Protein AF-A0A650CM50-F1 (afdb_monomer_lite)

Organism: NCBI:txid41675

Foldseek 3Di:
DQQFDQFPPPRDGGRWFADPVVRTTHDPVCLVPDPCVVVPPDRRDDDPPPVPPPPPPDD

Sequence (59 aa):
MVFEEKCDSCGRFLQVRYCSIRKINVCVDCCLLCKQRTTCKIRVWSFNLLPKKQTVKLA

Radius of gyration: 15.31 Å; chains: 1; bounding box: 39×32×35 Å

pLDDT: mean 76.99, std 15.25, range [47.09, 92.62]

Secondary structure (DSSP, 8-state):
----EE-TTT--EE-EEEETTTTEEEEHHHHHS-TTGGG-SS-SS--------------

Structure (mmCIF, N/CA/C/O backbone):
data_AF-A0A650CM50-F1
#
_entry.id   AF-A0A650CM50-F1
#
loop_
_atom_site.group_PDB
_atom_site.id
_atom_site.type_symbol
_atom_site.label_atom_id
_atom_site.label_alt_id
_atom_site.label_comp_id
_atom_site.label_asym_id
_atom_site.label_entity_id
_atom_site.label_seq_id
_atom_site.pdbx_PDB_ins_code
_atom_site.Cartn_x
_atom_site.Cartn_y
_atom_site.Cartn_z
_atom_site.occupancy
_atom_site.B_iso_or_equiv
_atom_site.auth_seq_id
_atom_site.auth_comp_id
_atom_site.auth_a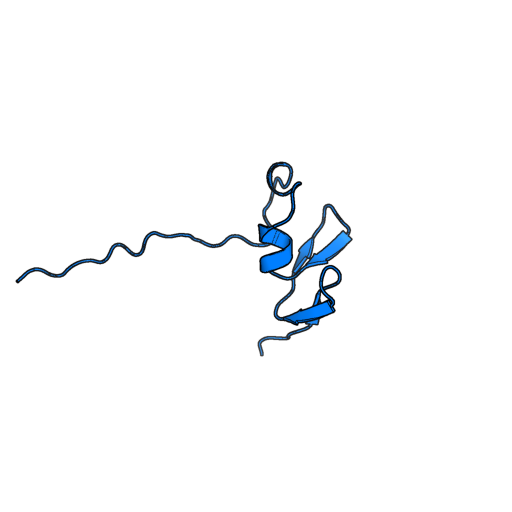sym_id
_atom_site.auth_atom_id
_atom_site.pdbx_PDB_model_num
ATOM 1 N N . MET A 1 1 ? 18.896 -7.722 -0.134 1.00 48.12 1 MET A N 1
ATOM 2 C CA . MET A 1 1 ? 18.215 -7.448 -1.417 1.00 48.12 1 MET A CA 1
ATOM 3 C C . MET A 1 1 ? 16.972 -6.631 -1.115 1.00 48.12 1 MET A C 1
ATOM 5 O O . MET A 1 1 ? 16.141 -7.101 -0.349 1.00 48.12 1 MET A O 1
ATOM 9 N N . VAL A 1 2 ? 16.876 -5.403 -1.623 1.00 58.56 2 VAL A N 1
ATOM 10 C CA . VAL A 1 2 ? 15.627 -4.628 -1.581 1.00 58.56 2 VAL A CA 1
ATOM 11 C C . VAL A 1 2 ? 14.937 -4.921 -2.905 1.00 58.56 2 VAL A C 1
ATOM 13 O O . VAL A 1 2 ? 15.412 -4.476 -3.942 1.00 58.56 2 VAL A O 1
ATOM 16 N N . PHE A 1 3 ? 13.913 -5.773 -2.884 1.00 71.69 3 PHE A N 1
ATOM 17 C CA . PHE A 1 3 ? 13.147 -6.089 -4.086 1.00 71.69 3 PHE A CA 1
ATOM 18 C C . PHE A 1 3 ? 12.190 -4.930 -4.364 1.00 71.69 3 PHE A C 1
ATOM 20 O O . PHE A 1 3 ? 11.311 -4.632 -3.554 1.00 71.69 3 PHE A O 1
ATOM 27 N N . GLU A 1 4 ? 12.423 -4.237 -5.474 1.00 84.88 4 GLU A N 1
ATOM 28 C CA . GLU A 1 4 ? 11.495 -3.247 -6.007 1.00 84.88 4 GLU A CA 1
ATOM 29 C C . GLU A 1 4 ? 10.464 -3.964 -6.877 1.00 84.88 4 GLU A C 1
ATOM 31 O O . GLU A 1 4 ? 10.805 -4.777 -7.735 1.00 84.88 4 GLU A O 1
ATOM 36 N N . GLU A 1 5 ? 9.193 -3.659 -6.653 1.00 89.12 5 GLU A N 1
ATOM 37 C CA . GLU A 1 5 ? 8.068 -4.219 -7.391 1.00 89.12 5 GLU A CA 1
ATOM 38 C C . GLU A 1 5 ? 7.228 -3.083 -7.978 1.00 89.12 5 GLU A C 1
ATOM 40 O O . GLU A 1 5 ? 7.314 -1.917 -7.577 1.00 89.12 5 GLU A O 1
ATOM 45 N N . LYS A 1 6 ? 6.392 -3.411 -8.959 1.00 92.62 6 LYS A N 1
ATOM 46 C CA . LYS A 1 6 ? 5.510 -2.428 -9.580 1.00 92.62 6 LYS A CA 1
ATOM 47 C C . LYS A 1 6 ? 4.361 -2.079 -8.632 1.00 92.62 6 LYS A C 1
ATOM 49 O O . LYS A 1 6 ? 3.617 -2.951 -8.200 1.00 92.62 6 LYS A O 1
ATOM 54 N N . CYS A 1 7 ? 4.185 -0.795 -8.335 1.00 92.19 7 CYS A N 1
ATOM 55 C CA . CYS A 1 7 ? 3.023 -0.302 -7.600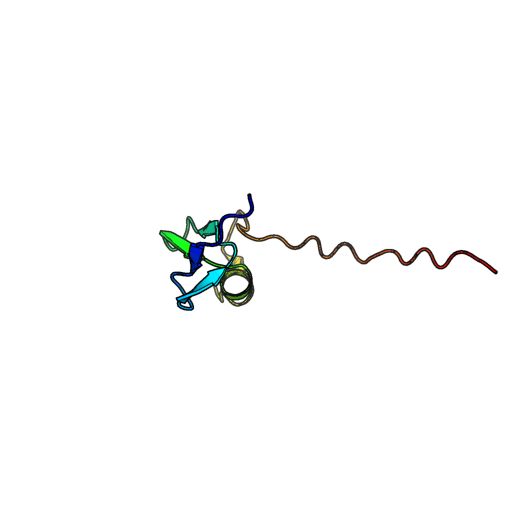 1.00 92.19 7 CYS A C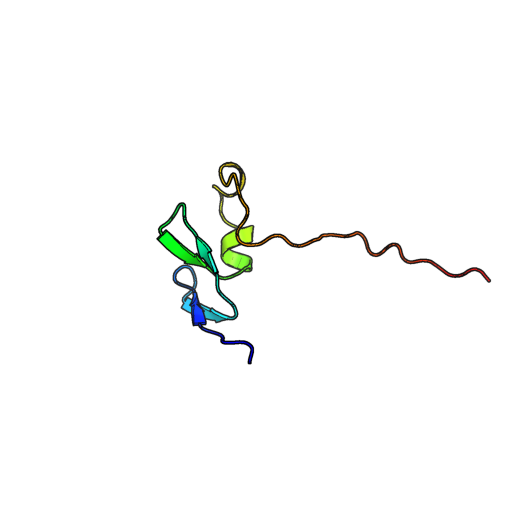A 1
ATOM 56 C C . CYS A 1 7 ? 1.764 -0.380 -8.471 1.00 92.19 7 CYS A C 1
ATOM 58 O O . CYS A 1 7 ? 1.718 0.235 -9.538 1.00 92.19 7 CYS A O 1
ATOM 60 N N . ASP A 1 8 ? 0.707 -1.025 -7.982 1.00 92.44 8 ASP A N 1
ATOM 61 C CA . ASP A 1 8 ? -0.566 -1.152 -8.705 1.00 92.44 8 ASP A CA 1
ATOM 62 C C . ASP A 1 8 ? -1.288 0.193 -8.875 1.00 92.44 8 ASP A C 1
ATOM 64 O O . ASP A 1 8 ? -2.097 0.366 -9.781 1.00 92.44 8 ASP A O 1
ATOM 68 N N . SER A 1 9 ? -0.999 1.174 -8.010 1.00 89.75 9 SER A N 1
ATOM 69 C CA . SER A 1 9 ? -1.683 2.472 -8.030 1.00 89.75 9 SER A CA 1
ATOM 70 C C . SER A 1 9 ? -1.034 3.512 -8.946 1.00 89.75 9 SER A C 1
ATOM 72 O O . SER A 1 9 ? -1.746 4.383 -9.436 1.00 89.75 9 SER A O 1
ATOM 74 N N . CYS A 1 10 ? 0.290 3.493 -9.129 1.00 91.38 10 CYS A N 1
ATOM 75 C CA . CYS A 1 10 ? 1.004 4.498 -9.935 1.00 91.38 10 CYS A CA 1
ATOM 76 C C . CYS A 1 10 ? 1.922 3.905 -11.010 1.00 91.38 10 CYS A C 1
ATOM 78 O O . CYS A 1 10 ? 2.521 4.656 -11.774 1.00 91.38 10 CYS A O 1
ATOM 80 N N . GLY A 1 11 ? 2.066 2.579 -11.066 1.00 92.19 11 GLY A N 1
ATOM 81 C CA . GLY A 1 11 ? 2.859 1.873 -12.071 1.00 92.19 11 GLY A CA 1
ATOM 82 C C . GLY A 1 11 ? 4.376 2.006 -11.931 1.00 92.19 11 GLY A C 1
ATOM 83 O O . GLY A 1 11 ? 5.094 1.428 -12.743 1.00 92.19 11 GLY A O 1
ATOM 84 N N . ARG A 1 12 ? 4.875 2.741 -10.930 1.00 91.12 12 ARG A N 1
ATOM 85 C CA . ARG A 1 12 ? 6.314 2.903 -10.670 1.00 91.12 12 ARG A CA 1
ATOM 86 C C . ARG A 1 12 ? 6.889 1.656 -9.997 1.00 91.12 12 ARG A C 1
ATOM 88 O O . ARG A 1 12 ? 6.218 1.065 -9.151 1.00 91.12 12 ARG A O 1
ATOM 95 N N . PHE A 1 13 ? 8.122 1.297 -10.350 1.00 91.31 13 PHE A N 1
ATOM 96 C CA . PHE A 1 13 ? 8.891 0.244 -9.684 1.00 91.31 13 PHE A CA 1
ATOM 97 C C . PHE A 1 13 ? 9.573 0.831 -8.458 1.00 91.31 13 PHE A C 1
ATOM 99 O O . PHE A 1 13 ? 10.409 1.717 -8.589 1.00 91.31 13 PHE A O 1
ATOM 106 N N . LEU A 1 14 ? 9.121 0.418 -7.280 1.00 91.38 14 LEU A N 1
ATOM 107 C CA . LEU A 1 14 ? 9.543 0.947 -5.987 1.00 91.38 14 LEU A CA 1
ATOM 108 C C . LEU A 1 14 ? 9.385 -0.156 -4.940 1.00 91.38 14 LEU A C 1
ATOM 110 O O . LEU A 1 14 ? 8.810 -1.212 -5.202 1.00 91.38 14 LEU A O 1
ATOM 114 N N . GLN A 1 15 ? 9.787 0.107 -3.702 1.00 89.56 15 GLN A N 1
ATOM 115 C CA . GLN A 1 15 ? 9.346 -0.743 -2.605 1.00 89.56 15 GLN A CA 1
ATOM 116 C C . GLN A 1 15 ? 7.822 -0.622 -2.435 1.00 89.56 15 GLN A C 1
ATOM 118 O O . GLN A 1 15 ? 7.285 0.460 -2.166 1.00 89.56 15 GLN A O 1
ATOM 123 N N . VAL A 1 16 ? 7.119 -1.741 -2.587 1.00 90.94 16 VAL A N 1
ATOM 124 C CA . VAL A 1 16 ? 5.671 -1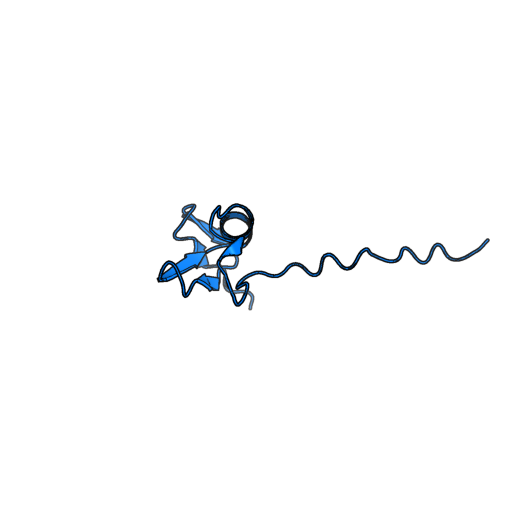.835 -2.379 1.00 90.94 16 VAL A CA 1
ATOM 125 C C . VAL A 1 16 ? 5.371 -2.681 -1.151 1.00 90.94 16 VAL A C 1
ATOM 127 O O . VAL A 1 16 ? 6.210 -3.432 -0.655 1.00 90.94 16 VAL A O 1
ATOM 130 N N . ARG A 1 17 ? 4.160 -2.533 -0.624 1.00 88.62 17 ARG A N 1
ATOM 131 C CA . ARG A 1 17 ? 3.611 -3.415 0.403 1.00 88.62 17 ARG A CA 1
ATOM 132 C C . ARG A 1 17 ? 2.137 -3.662 0.128 1.00 88.62 17 ARG A C 1
ATOM 134 O O . ARG A 1 17 ? 1.439 -2.787 -0.392 1.00 88.62 17 ARG A O 1
ATOM 141 N N . TYR A 1 18 ? 1.661 -4.831 0.534 1.00 88.81 18 TYR A N 1
ATOM 142 C CA . TYR A 1 18 ? 0.277 -5.230 0.332 1.00 88.81 18 TYR A CA 1
ATOM 143 C C . TYR A 1 18 ? -0.695 -4.426 1.209 1.00 88.81 18 TYR A C 1
ATOM 145 O O . TYR A 1 18 ? -0.563 -4.361 2.434 1.00 88.81 18 TYR A O 1
ATOM 153 N N . CYS A 1 19 ? -1.704 -3.826 0.580 1.00 85.88 19 CYS A N 1
ATOM 154 C CA . CYS A 1 19 ? -2.814 -3.143 1.229 1.00 85.88 19 CYS A CA 1
ATOM 155 C C . CYS A 1 19 ? -4.016 -4.078 1.357 1.00 85.88 19 CYS A C 1
ATOM 157 O O . CYS A 1 19 ? -4.703 -4.346 0.375 1.00 85.88 19 CYS A O 1
ATOM 159 N N . SER A 1 20 ? -4.330 -4.508 2.581 1.00 83.88 20 SER A N 1
ATOM 160 C CA . SER A 1 20 ? -5.446 -5.426 2.855 1.00 83.88 20 SER A CA 1
ATOM 161 C C . SER A 1 20 ? -6.833 -4.846 2.554 1.00 83.88 20 SER A C 1
ATOM 163 O O . SER A 1 20 ? -7.758 -5.600 2.274 1.00 83.88 20 SER A O 1
ATOM 165 N N . ILE A 1 21 ? -6.981 -3.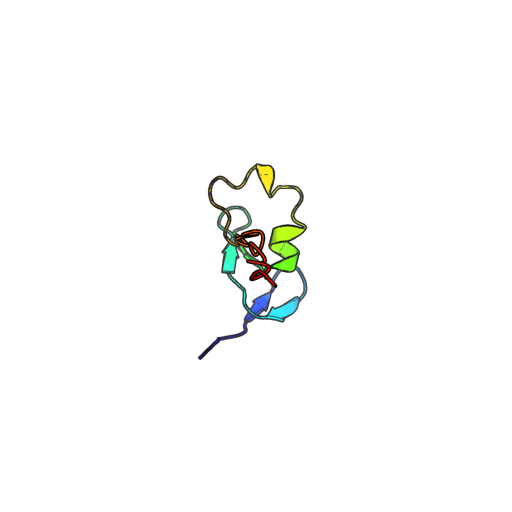518 2.571 1.00 84.31 21 ILE A N 1
ATOM 166 C CA . ILE A 1 21 ? -8.265 -2.839 2.327 1.00 84.31 21 ILE A CA 1
ATOM 167 C C . ILE A 1 21 ? -8.619 -2.848 0.843 1.00 84.31 21 ILE A C 1
ATOM 169 O O . ILE A 1 21 ? -9.744 -3.166 0.475 1.00 84.31 21 ILE A O 1
ATOM 173 N N . ARG A 1 22 ? -7.654 -2.491 -0.012 1.00 84.44 22 ARG A N 1
ATOM 174 C CA . ARG A 1 22 ? -7.851 -2.430 -1.468 1.00 84.44 22 ARG A CA 1
ATOM 175 C C . ARG A 1 22 ? -7.388 -3.689 -2.202 1.00 84.44 22 ARG A C 1
ATOM 177 O O . ARG A 1 22 ? -7.630 -3.786 -3.395 1.00 84.44 22 ARG A O 1
ATOM 184 N N . LYS A 1 23 ? -6.756 -4.632 -1.495 1.00 89.19 23 LYS A N 1
ATOM 185 C CA . LYS A 1 23 ? -6.178 -5.877 -2.025 1.00 89.19 23 LYS A CA 1
ATOM 186 C C . LYS A 1 23 ? -5.193 -5.642 -3.180 1.00 89.19 23 LYS A C 1
ATOM 188 O O . LYS A 1 23 ? -5.236 -6.339 -4.184 1.00 89.19 23 LYS A O 1
ATOM 193 N N . ILE A 1 24 ? -4.326 -4.642 -3.024 1.00 89.62 24 ILE A N 1
ATOM 194 C CA . ILE A 1 24 ? -3.328 -4.229 -4.027 1.00 89.62 24 ILE A CA 1
ATOM 195 C C . ILE A 1 24 ? -1.975 -3.945 -3.374 1.00 89.62 24 ILE A C 1
ATOM 197 O O . ILE A 1 24 ? -1.914 -3.576 -2.197 1.00 89.62 24 ILE A O 1
ATOM 201 N N . ASN A 1 25 ? -0.900 -4.047 -4.146 1.00 90.38 25 ASN A N 1
ATOM 202 C CA . ASN A 1 25 ? 0.443 -3.647 -3.759 1.00 90.38 25 ASN A CA 1
ATOM 203 C C . ASN A 1 25 ? 0.640 -2.151 -4.006 1.00 90.38 25 ASN A C 1
ATOM 205 O O . ASN A 1 25 ? 0.576 -1.657 -5.132 1.00 90.38 25 ASN A O 1
ATOM 209 N N . VAL A 1 26 ? 0.887 -1.406 -2.929 1.00 90.62 26 VAL A N 1
ATOM 210 C CA . VAL A 1 26 ? 1.027 0.051 -2.988 1.00 90.62 26 VAL A CA 1
ATOM 211 C C . VAL A 1 26 ? 2.398 0.490 -2.513 1.00 90.62 26 VAL A C 1
ATOM 213 O O . VAL A 1 26 ? 2.898 0.042 -1.475 1.00 90.62 26 VAL A O 1
ATOM 216 N N . CYS A 1 27 ? 2.991 1.414 -3.264 1.00 91.50 27 CYS A N 1
ATOM 217 C CA . CYS A 1 27 ? 4.158 2.143 -2.807 1.00 91.50 27 CYS A CA 1
ATOM 218 C C . CYS A 1 27 ? 3.781 3.101 -1.677 1.00 91.50 27 CYS A C 1
ATOM 220 O O . CYS A 1 27 ? 2.609 3.380 -1.385 1.00 91.50 27 CYS A O 1
ATOM 222 N N . VAL A 1 28 ? 4.823 3.625 -1.054 1.00 88.50 28 VAL A N 1
ATOM 223 C CA . VAL A 1 28 ? 4.693 4.493 0.096 1.00 88.50 28 VAL A CA 1
ATOM 224 C C . VAL A 1 28 ? 3.938 5.792 -0.211 1.00 88.50 28 VAL A C 1
ATOM 226 O O . VAL A 1 28 ? 3.017 6.137 0.528 1.00 88.50 28 VAL A O 1
ATOM 229 N N . ASP A 1 29 ? 4.221 6.445 -1.340 1.00 88.69 29 ASP A N 1
ATOM 230 C CA . ASP A 1 29 ? 3.572 7.702 -1.739 1.00 88.69 29 ASP A CA 1
ATOM 231 C C . ASP A 1 29 ? 2.068 7.520 -1.957 1.00 88.69 29 ASP A C 1
ATOM 233 O O . ASP A 1 29 ? 1.247 8.264 -1.417 1.00 88.69 29 ASP A O 1
ATOM 237 N N . CYS A 1 30 ? 1.682 6.469 -2.687 1.00 88.06 30 CYS A N 1
ATOM 238 C CA . CYS A 1 30 ? 0.277 6.141 -2.918 1.00 88.06 30 CYS A CA 1
ATOM 239 C C . CYS A 1 30 ? -0.446 5.799 -1.612 1.00 88.06 30 CYS A C 1
ATOM 241 O O . CYS A 1 30 ? -1.607 6.167 -1.428 1.00 88.06 30 CYS A O 1
ATOM 243 N N . CYS A 1 31 ? 0.235 5.133 -0.675 1.00 87.38 31 CYS A N 1
ATOM 244 C CA . CYS A 1 31 ? -0.325 4.868 0.642 1.00 87.38 31 CYS A CA 1
ATOM 245 C C . CYS A 1 31 ? -0.497 6.153 1.468 1.00 87.38 31 CYS A C 1
ATOM 247 O O . CYS A 1 31 ? -1.492 6.275 2.184 1.00 87.38 31 CYS A O 1
ATOM 249 N N . LEU A 1 32 ? 0.442 7.103 1.386 1.00 85.62 32 LEU A N 1
ATOM 250 C CA . LEU A 1 32 ? 0.376 8.386 2.090 1.00 85.62 32 LEU A CA 1
ATOM 251 C C . LEU A 1 32 ? -0.762 9.276 1.585 1.00 85.62 32 LEU A C 1
ATOM 253 O O . LEU A 1 32 ? -1.450 9.883 2.406 1.00 85.62 32 LEU A O 1
ATOM 257 N N . LEU A 1 33 ? -0.951 9.326 0.263 1.00 86.62 33 LEU A N 1
ATOM 258 C CA . LEU A 1 33 ? -1.948 10.151 -0.430 1.00 86.62 33 LEU A CA 1
ATOM 259 C C . LEU A 1 33 ? -3.351 9.521 -0.464 1.00 86.62 33 LEU A C 1
ATOM 261 O O . LEU A 1 33 ? -4.305 10.133 -0.947 1.00 86.62 33 LEU A O 1
ATOM 265 N N . CYS A 1 34 ? -3.508 8.294 0.034 1.00 85.31 34 CYS A N 1
ATOM 266 C CA . CYS A 1 34 ? -4.792 7.608 0.044 1.00 85.31 34 CYS A CA 1
ATOM 267 C C . CYS A 1 34 ? -5.816 8.347 0.929 1.00 85.31 34 CYS A C 1
ATOM 269 O O . CYS A 1 34 ? -5.641 8.462 2.139 1.00 85.31 34 CYS A O 1
ATOM 271 N N . LYS A 1 35 ? -6.946 8.783 0.353 1.00 83.12 35 LYS A N 1
ATOM 272 C CA . LYS A 1 35 ? -8.030 9.465 1.096 1.00 83.12 35 LYS A CA 1
ATOM 273 C C . LYS A 1 35 ? -8.672 8.599 2.187 1.00 83.12 35 LYS A C 1
ATOM 275 O O . LYS A 1 35 ? -9.184 9.119 3.167 1.00 83.12 35 LYS A O 1
ATOM 280 N N . GLN A 1 36 ? -8.627 7.276 2.030 1.00 80.75 36 GLN A N 1
ATOM 281 C CA . GLN A 1 36 ? -9.138 6.311 3.011 1.00 80.75 36 GLN A CA 1
ATOM 282 C C . GLN A 1 36 ? -8.080 5.928 4.057 1.00 80.75 36 GLN A C 1
ATOM 284 O O . GLN A 1 36 ? -8.284 5.022 4.851 1.00 80.75 36 GLN A O 1
ATOM 289 N N . ARG A 1 37 ? -6.926 6.601 4.098 1.00 75.94 37 ARG A N 1
ATOM 290 C CA . ARG A 1 37 ? -5.849 6.269 5.040 1.00 75.94 37 ARG A CA 1
ATOM 291 C C . ARG A 1 37 ? -6.272 6.371 6.509 1.00 75.94 37 ARG A C 1
ATOM 293 O O . ARG A 1 37 ? -5.690 5.695 7.353 1.00 75.94 37 ARG A O 1
ATOM 300 N N . THR A 1 38 ? -7.278 7.187 6.816 1.00 76.69 38 THR A N 1
ATOM 301 C CA . THR A 1 38 ? -7.868 7.318 8.157 1.00 76.69 38 THR A CA 1
ATOM 302 C C . THR A 1 38 ? -8.676 6.091 8.580 1.00 76.69 38 THR A C 1
ATOM 304 O O . THR A 1 38 ? -8.784 5.838 9.775 1.00 76.69 38 THR A O 1
ATOM 307 N N . THR A 1 39 ? -9.192 5.296 7.637 1.00 79.38 39 THR A N 1
ATOM 308 C CA . THR A 1 39 ? -9.925 4.053 7.934 1.00 79.38 39 THR A CA 1
ATOM 309 C C . THR A 1 39 ? -8.996 2.844 8.088 1.00 79.38 39 THR A C 1
ATOM 311 O O . THR A 1 39 ? -9.422 1.784 8.552 1.00 79.38 39 THR A O 1
ATOM 314 N N . CYS A 1 40 ? -7.708 2.991 7.757 1.00 78.00 40 CYS A N 1
ATOM 315 C CA 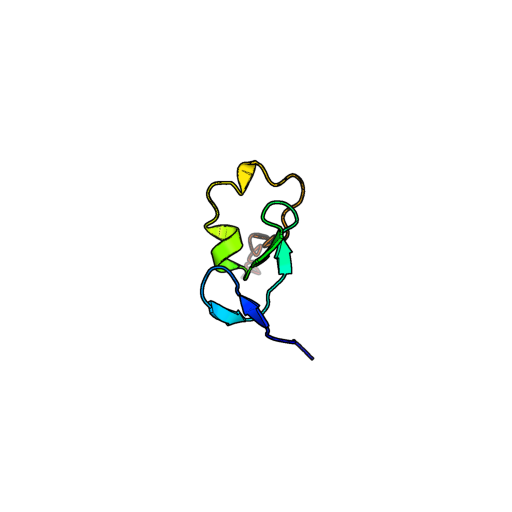. CYS A 1 40 ? -6.703 1.951 7.951 1.00 78.00 40 CYS A CA 1
ATOM 316 C C . CYS A 1 40 ? -6.400 1.740 9.442 1.00 78.00 40 CYS A C 1
ATOM 318 O O . CYS A 1 40 ? -5.594 2.473 10.015 1.00 78.00 40 CYS A O 1
ATOM 320 N N . LYS A 1 41 ? -6.981 0.692 10.052 1.00 70.88 41 LYS A N 1
ATOM 321 C CA . LYS A 1 41 ? -6.665 0.271 11.436 1.00 70.88 41 LYS A CA 1
ATOM 322 C C . LYS A 1 41 ? -5.171 -0.007 11.634 1.00 70.88 41 LYS A C 1
ATOM 324 O O . LYS A 1 41 ? -4.606 0.357 12.657 1.00 70.88 41 LYS A O 1
ATOM 329 N N . ILE A 1 42 ? -4.535 -0.628 10.638 1.00 71.69 42 ILE A N 1
ATOM 330 C CA . ILE A 1 42 ? -3.092 -0.882 10.600 1.00 71.69 42 ILE A CA 1
ATOM 331 C C . ILE A 1 42 ? -2.542 -0.229 9.336 1.00 71.69 42 ILE A C 1
ATOM 333 O O . ILE A 1 42 ? -2.977 -0.527 8.222 1.00 71.69 42 ILE A O 1
ATOM 337 N N . ARG A 1 43 ? -1.599 0.699 9.505 1.00 73.31 43 ARG A N 1
ATOM 338 C CA . ARG A 1 43 ? -0.970 1.398 8.383 1.00 73.31 43 ARG A CA 1
ATOM 339 C C . ARG A 1 43 ? 0.131 0.520 7.807 1.00 73.31 43 ARG A C 1
ATOM 341 O O . ARG A 1 43 ? 1.119 0.247 8.474 1.00 73.31 43 ARG A O 1
ATOM 348 N N . VAL A 1 44 ? -0.035 0.136 6.546 1.00 77.50 44 VAL A N 1
ATOM 349 C CA . VAL A 1 44 ? 0.952 -0.643 5.783 1.00 77.50 44 VAL A CA 1
ATOM 350 C C . VAL A 1 44 ? 2.293 0.091 5.700 1.00 77.50 44 VAL A C 1
ATOM 352 O O . VAL A 1 44 ? 3.364 -0.504 5.847 1.00 77.50 44 VAL A O 1
ATOM 355 N N . TRP A 1 45 ? 2.206 1.408 5.511 1.00 81.50 45 TRP A N 1
ATOM 356 C CA . TRP A 1 45 ? 3.324 2.329 5.544 1.00 81.50 45 TRP A CA 1
ATOM 357 C C . TRP A 1 45 ? 3.161 3.307 6.705 1.00 81.50 45 TRP A C 1
ATOM 359 O O . TRP A 1 45 ? 2.256 4.152 6.737 1.00 81.50 45 TRP A O 1
ATOM 369 N N . SER A 1 46 ? 4.066 3.193 7.665 1.00 68.12 46 SER A N 1
ATOM 370 C CA . SER A 1 46 ? 4.244 4.125 8.767 1.00 68.12 46 SER A CA 1
ATOM 371 C C . SER A 1 46 ? 5.616 4.757 8.620 1.00 68.12 46 SER A C 1
ATOM 373 O O . SER A 1 46 ? 6.629 4.080 8.786 1.00 68.12 46 SER A O 1
ATOM 375 N N . PHE A 1 47 ? 5.663 6.055 8.335 1.00 65.88 47 PHE A N 1
ATOM 376 C CA . PHE A 1 47 ? 6.873 6.793 8.649 1.00 65.88 47 PHE A CA 1
ATOM 377 C C . PHE A 1 47 ? 6.815 7.097 10.126 1.00 65.88 47 PHE A C 1
ATOM 379 O O . PHE A 1 47 ? 5.907 7.791 10.589 1.00 65.88 47 PHE A O 1
ATOM 386 N N . ASN A 1 48 ? 7.802 6.592 10.851 1.00 52.06 48 ASN A N 1
ATOM 387 C CA . ASN A 1 48 ? 8.226 7.265 12.055 1.00 52.06 48 ASN A CA 1
ATOM 388 C C . ASN A 1 48 ? 8.755 8.631 11.611 1.00 52.06 48 ASN A C 1
ATOM 390 O O . ASN A 1 48 ? 9.940 8.795 11.336 1.00 52.06 48 ASN A O 1
ATOM 394 N N . LEU A 1 49 ? 7.864 9.623 11.554 1.00 52.31 49 LEU A N 1
ATOM 395 C CA . LEU A 1 49 ? 8.223 11.008 11.823 1.00 52.31 49 LEU A CA 1
ATOM 396 C C . LEU A 1 49 ? 8.636 11.057 13.298 1.00 52.31 49 LEU A C 1
ATOM 398 O O . LEU A 1 49 ? 7.964 11.664 14.121 1.00 52.31 49 LEU A O 1
ATOM 402 N N . LEU A 1 50 ? 9.709 10.352 13.669 1.00 48.12 50 LEU A N 1
ATOM 403 C CA . LEU A 1 50 ? 10.451 10.763 14.838 1.00 48.12 50 LEU A CA 1
ATOM 404 C C . LEU A 1 50 ? 10.948 12.147 14.433 1.00 48.12 50 LEU A C 1
ATOM 406 O O . LEU A 1 50 ? 11.711 12.226 13.461 1.00 48.12 50 LEU A O 1
ATOM 410 N N . PRO A 1 51 ? 10.505 13.241 15.082 1.00 47.09 51 PRO A N 1
ATOM 411 C CA . PRO A 1 51 ? 11.274 14.460 14.974 1.00 47.09 51 PRO A CA 1
ATOM 412 C C . PRO A 1 51 ? 12.684 14.018 15.335 1.00 47.09 51 PRO A C 1
ATOM 414 O O . PRO A 1 51 ? 12.897 13.446 16.410 1.00 47.09 51 PRO A O 1
ATOM 417 N N . LYS A 1 52 ? 13.637 14.167 14.409 1.00 52.69 52 LYS A N 1
ATOM 418 C CA . LYS A 1 52 ? 15.034 14.129 14.809 1.00 52.69 52 LYS A CA 1
ATOM 419 C C . LYS A 1 52 ? 15.083 15.163 15.922 1.00 52.69 52 LYS A C 1
ATOM 421 O O . LYS A 1 52 ? 14.984 16.354 15.641 1.00 52.69 52 LYS A O 1
ATOM 426 N N . LYS A 1 53 ? 15.159 14.722 17.182 1.00 50.69 53 LYS A N 1
ATOM 427 C CA . LYS A 1 53 ? 15.762 15.535 18.221 1.00 50.69 53 LYS A CA 1
ATOM 428 C C . LYS A 1 53 ? 17.139 15.805 17.641 1.00 50.69 53 LYS A C 1
ATOM 430 O O . LYS A 1 53 ? 18.015 14.950 17.705 1.00 50.69 53 LYS A O 1
ATOM 435 N N . GLN A 1 54 ? 17.284 16.935 16.954 1.00 54.59 54 GLN A N 1
ATOM 436 C CA . GLN A 1 54 ? 18.562 17.592 16.857 1.00 54.59 54 GLN A CA 1
ATOM 437 C C . GLN A 1 54 ? 18.920 17.833 18.315 1.00 54.59 54 GLN A C 1
ATOM 439 O O . GLN A 1 54 ? 18.485 18.796 18.937 1.00 54.59 54 GLN A O 1
ATOM 444 N N . THR A 1 55 ? 19.641 16.886 18.902 1.00 53.00 55 THR A N 1
ATOM 445 C CA . THR A 1 55 ? 20.596 17.192 19.946 1.00 53.00 55 THR A CA 1
ATOM 446 C C . THR A 1 55 ? 21.565 18.166 19.294 1.00 53.00 55 THR A C 1
ATOM 448 O O . THR A 1 55 ? 22.585 17.777 18.730 1.00 53.00 55 THR A O 1
ATOM 451 N N . VAL A 1 56 ? 21.187 19.445 19.299 1.00 56.62 56 VAL A N 1
ATOM 452 C CA . VAL A 1 56 ? 22.142 20.538 19.232 1.00 56.62 56 VAL A CA 1
ATOM 453 C C . VAL A 1 56 ? 23.006 20.315 20.465 1.00 56.62 56 VAL A C 1
ATOM 455 O O . VAL A 1 56 ? 22.593 20.577 21.593 1.00 56.62 56 VAL A O 1
ATOM 458 N N . LYS A 1 57 ? 24.146 19.651 20.258 1.00 52.22 57 LYS A N 1
ATOM 459 C CA . LYS A 1 57 ? 25.213 19.618 21.248 1.00 52.22 57 LYS A CA 1
ATOM 460 C C . LYS A 1 57 ? 25.603 21.069 21.510 1.00 52.22 57 LYS A C 1
ATOM 462 O O . LYS A 1 57 ? 25.773 21.836 20.566 1.00 52.22 57 LYS A O 1
ATOM 467 N N . LEU A 1 58 ? 25.687 21.384 22.797 1.00 55.44 58 LEU A N 1
ATOM 468 C CA . LEU A 1 58 ? 26.205 22.623 23.352 1.00 55.44 58 LEU A CA 1
ATOM 469 C C . LEU A 1 58 ? 27.517 23.046 22.675 1.00 55.44 58 LEU A C 1
ATOM 471 O O . LEU A 1 58 ? 28.388 22.202 22.444 1.00 55.44 58 LEU A O 1
ATOM 475 N N . ALA A 1 59 ? 27.661 24.355 22.491 1.00 49.91 59 ALA A N 1
ATOM 476 C CA . ALA A 1 59 ? 28.896 25.091 22.724 1.00 49.91 59 ALA A CA 1
ATOM 477 C C . ALA A 1 59 ? 28.520 26.369 23.482 1.00 49.91 59 ALA A C 1
ATOM 479 O O . ALA A 1 59 ? 27.501 26.984 23.087 1.00 49.91 59 ALA A O 1
#